Protein AF-A0AAJ2E513-F1 (afdb_monomer_lite)

Radius of gyration: 24.21 Å; chains: 1; bounding box: 50×42×55 Å

Sequence (74 aa):
MARQSGCPPALLEGMKLTLGDKFNVEVCPDGIMPMLARRELSLEELQAQCDPKAPISDELADWNNLKPVGRERW

Structure (mmCIF, N/CA/C/O backbone):
data_AF-A0AAJ2E513-F1
#
_entry.id   AF-A0AAJ2E513-F1
#
loop_
_atom_site.group_PDB
_atom_site.id
_atom_site.type_symbol
_atom_site.label_atom_id
_atom_site.label_alt_id
_atom_site.label_comp_id
_atom_site.label_asym_id
_atom_site.label_entity_id
_atom_site.label_seq_id
_atom_site.pdbx_PDB_ins_code
_atom_site.Cartn_x
_atom_site.Cartn_y
_atom_site.Cartn_z
_atom_site.occupancy
_atom_site.B_iso_or_equiv
_atom_site.auth_seq_id
_atom_site.auth_comp_id
_atom_site.auth_asym_id
_atom_site.auth_atom_id
_atom_site.pdbx_PDB_model_num
ATOM 1 N N . MET A 1 1 ? 31.504 12.289 -24.997 1.00 37.47 1 MET A N 1
ATOM 2 C CA . MET A 1 1 ? 30.049 12.559 -24.987 1.00 37.47 1 MET A CA 1
ATOM 3 C C . MET A 1 1 ? 29.324 11.232 -25.135 1.00 37.47 1 MET A C 1
ATOM 5 O O . MET A 1 1 ? 29.503 10.583 -26.158 1.00 37.47 1 MET A O 1
ATOM 9 N N . ALA A 1 2 ? 28.602 10.781 -24.108 1.00 44.50 2 ALA A N 1
ATOM 10 C CA . ALA A 1 2 ? 27.832 9.540 -24.177 1.00 44.50 2 ALA A CA 1
ATOM 11 C C . ALA A 1 2 ? 26.655 9.733 -25.145 1.00 44.50 2 ALA A C 1
ATOM 13 O O . ALA A 1 2 ? 25.853 10.649 -24.970 1.00 44.50 2 ALA A O 1
ATOM 14 N N . ARG A 1 3 ? 26.575 8.906 -26.191 1.00 47.28 3 ARG A N 1
ATOM 15 C CA . ARG A 1 3 ? 25.395 8.845 -27.059 1.00 47.28 3 ARG A CA 1
ATOM 16 C C . ARG A 1 3 ? 24.250 8.275 -26.224 1.00 47.28 3 ARG A C 1
ATOM 18 O O . ARG A 1 3 ? 24.311 7.111 -25.849 1.00 47.28 3 ARG A O 1
ATOM 25 N N . GLN A 1 4 ? 23.228 9.073 -25.928 1.00 51.28 4 GLN A N 1
ATOM 26 C CA . GLN A 1 4 ? 21.955 8.519 -25.472 1.00 51.28 4 GLN A CA 1
ATOM 27 C C . GLN A 1 4 ? 21.344 7.762 -26.652 1.00 51.28 4 GLN A C 1
ATOM 29 O O . GLN A 1 4 ? 20.884 8.361 -27.622 1.00 51.28 4 GLN A O 1
ATOM 34 N N . SER A 1 5 ? 21.409 6.436 -26.608 1.00 59.25 5 SER A N 1
ATOM 35 C CA . SER A 1 5 ? 20.600 5.573 -27.462 1.00 59.25 5 SER A CA 1
ATOM 36 C C . SER A 1 5 ? 19.140 5.742 -27.048 1.00 59.25 5 SER A C 1
ATOM 38 O O . SER A 1 5 ? 18.788 5.450 -25.906 1.00 59.25 5 SER A O 1
ATOM 40 N N . GLY A 1 6 ? 18.306 6.258 -27.953 1.00 58.78 6 GLY A N 1
ATOM 41 C CA . GLY A 1 6 ? 16.866 6.369 -27.730 1.00 58.78 6 GLY A CA 1
ATOM 42 C C . GLY A 1 6 ? 16.239 4.999 -27.461 1.00 58.78 6 GLY A C 1
ATOM 43 O O . GLY A 1 6 ? 16.666 3.992 -28.026 1.00 58.78 6 GLY A O 1
ATOM 44 N N . CYS A 1 7 ? 15.234 4.964 -26.588 1.00 66.19 7 CYS A N 1
ATOM 45 C CA . CYS A 1 7 ? 14.458 3.757 -26.321 1.00 66.19 7 CYS A CA 1
ATOM 46 C C . CYS A 1 7 ? 13.657 3.368 -27.585 1.00 66.19 7 CYS A C 1
ATOM 48 O O . CYS A 1 7 ? 12.988 4.240 -28.147 1.00 66.19 7 CYS A O 1
ATOM 50 N N . PRO A 1 8 ? 13.714 2.110 -28.068 1.00 73.88 8 PRO A N 1
ATOM 51 C CA . PRO A 1 8 ? 12.950 1.684 -29.238 1.00 73.88 8 PRO A CA 1
ATOM 52 C C . PRO A 1 8 ? 11.430 1.855 -29.037 1.00 73.88 8 PRO A C 1
ATOM 54 O O . PRO A 1 8 ? 10.919 1.464 -27.986 1.00 73.88 8 PRO A O 1
ATOM 57 N N . PRO A 1 9 ? 10.678 2.345 -30.043 1.00 70.81 9 PRO A N 1
ATOM 58 C CA . PRO A 1 9 ? 9.235 2.584 -29.925 1.00 70.81 9 PRO A CA 1
ATOM 59 C C . PRO A 1 9 ? 8.429 1.348 -29.507 1.00 70.81 9 PRO A C 1
ATOM 61 O O . PRO A 1 9 ? 7.531 1.451 -28.682 1.00 70.81 9 PRO A O 1
ATOM 64 N N . ALA A 1 10 ? 8.809 0.166 -30.002 1.00 74.50 10 ALA A N 1
ATOM 65 C CA . ALA A 1 10 ? 8.136 -1.091 -29.675 1.00 74.50 10 ALA A CA 1
ATOM 66 C C . ALA A 1 10 ? 8.187 -1.435 -28.173 1.00 74.50 10 ALA A C 1
ATOM 68 O O . ALA A 1 10 ? 7.262 -2.052 -27.647 1.00 74.50 10 ALA A O 1
ATOM 69 N N . LEU A 1 11 ? 9.247 -1.019 -27.467 1.00 73.69 11 LEU A N 1
ATOM 70 C CA . LEU A 1 11 ? 9.358 -1.220 -26.022 1.00 73.69 11 LEU A CA 1
ATOM 71 C C . LEU A 1 11 ? 8.446 -0.248 -25.259 1.00 73.69 11 LEU A C 1
ATOM 73 O O . LEU A 1 11 ? 7.811 -0.642 -24.285 1.00 73.69 11 LEU A O 1
ATOM 77 N N . LEU A 1 12 ? 8.329 0.996 -25.733 1.00 74.44 12 LEU A N 1
ATOM 78 C CA . LEU A 1 12 ? 7.422 1.994 -25.160 1.00 74.44 12 LEU A CA 1
ATOM 79 C C . LEU A 1 12 ? 5.953 1.579 -25.324 1.00 74.44 12 LEU A C 1
ATOM 81 O O . LEU A 1 12 ? 5.191 1.634 -24.359 1.00 74.44 12 LEU A O 1
ATOM 85 N N . GLU A 1 13 ? 5.572 1.089 -26.507 1.00 76.19 13 GLU A N 1
ATOM 86 C CA . GLU A 1 13 ? 4.214 0.604 -26.787 1.00 76.19 13 GLU A CA 1
ATOM 87 C C . GLU A 1 13 ? 3.847 -0.615 -25.933 1.00 76.19 13 GLU A C 1
ATOM 89 O O . GLU A 1 13 ? 2.781 -0.633 -25.314 1.00 76.19 13 GLU A O 1
ATOM 94 N N . GLY A 1 14 ? 4.745 -1.605 -25.832 1.00 74.19 14 GLY A N 1
ATOM 95 C CA . GLY A 1 14 ? 4.526 -2.795 -25.002 1.00 74.19 14 GLY A CA 1
ATOM 96 C C . GLY A 1 14 ? 4.348 -2.470 -23.515 1.00 74.19 14 GLY A C 1
ATOM 97 O O . GLY A 1 14 ? 3.606 -3.152 -22.810 1.00 74.19 14 GLY A O 1
ATOM 98 N N . MET A 1 15 ? 4.980 -1.392 -23.052 1.00 71.00 15 MET A N 1
ATOM 99 C CA . MET A 1 15 ? 4.896 -0.913 -21.674 1.00 71.00 15 MET A CA 1
ATOM 100 C C . MET A 1 15 ? 3.818 0.156 -21.444 1.00 71.00 15 MET A C 1
ATOM 102 O O . MET A 1 15 ? 3.616 0.567 -20.301 1.00 71.00 15 MET A O 1
ATOM 106 N N . LYS A 1 16 ? 3.119 0.596 -22.502 1.00 71.50 16 LYS A N 1
ATOM 107 C CA . LYS A 1 16 ? 2.167 1.722 -22.483 1.00 71.50 16 LYS A CA 1
ATOM 108 C C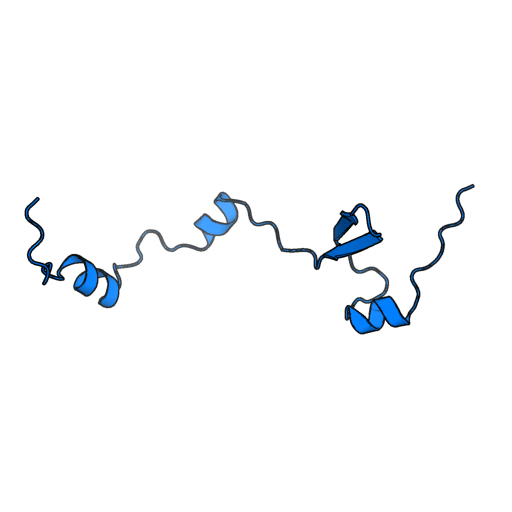 . LYS A 1 16 ? 2.770 3.011 -21.905 1.00 71.50 16 LYS A C 1
ATOM 110 O O . LYS A 1 16 ? 2.081 3.760 -21.217 1.00 71.50 16 LYS A O 1
ATOM 115 N N . LEU A 1 17 ? 4.050 3.251 -22.174 1.00 72.44 17 LEU A N 1
ATOM 116 C CA . LEU A 1 17 ? 4.765 4.451 -21.745 1.00 72.44 17 LEU A CA 1
ATOM 117 C C . LEU A 1 17 ? 4.815 5.466 -22.887 1.00 72.44 17 LEU A C 1
ATOM 119 O O . LEU A 1 17 ? 4.988 5.111 -24.053 1.00 72.44 17 LEU A O 1
ATOM 123 N N . THR A 1 18 ? 4.700 6.741 -22.543 1.00 74.12 18 THR A N 1
ATOM 124 C CA . THR A 1 18 ? 4.870 7.869 -23.459 1.00 74.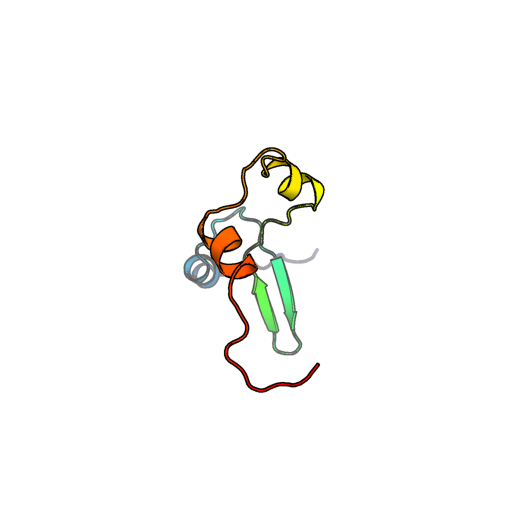12 18 THR A CA 1
ATOM 125 C C . THR A 1 18 ? 6.210 8.563 -23.223 1.00 74.12 18 THR A C 1
ATOM 127 O O . THR A 1 18 ? 6.862 8.399 -22.189 1.00 74.12 18 THR A O 1
ATOM 130 N N . LEU A 1 19 ? 6.675 9.324 -24.217 1.00 70.75 19 LEU A N 1
ATOM 131 C CA . LEU A 1 19 ? 7.939 10.044 -24.104 1.0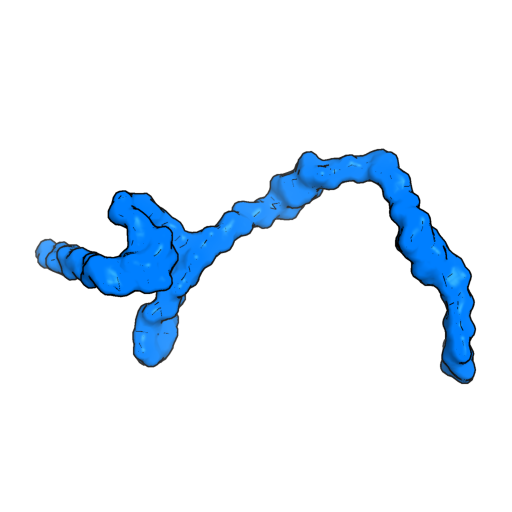0 70.75 19 LEU A CA 1
ATOM 132 C C . LEU A 1 19 ? 7.832 11.106 -22.995 1.00 70.75 19 LEU A C 1
ATOM 134 O O . LEU A 1 19 ? 7.069 12.059 -23.125 1.00 70.75 19 LEU A O 1
ATOM 138 N N . GLY A 1 20 ? 8.613 10.945 -21.926 1.00 72.50 20 GLY A N 1
ATOM 139 C CA . GLY A 1 20 ? 8.572 11.815 -20.744 1.00 72.50 20 GLY A CA 1
ATOM 140 C C . GLY A 1 20 ? 8.062 11.127 -19.476 1.00 72.50 20 GLY A C 1
ATOM 141 O O . GLY A 1 20 ? 8.258 11.670 -18.387 1.00 72.50 20 GLY A O 1
ATOM 142 N N . ASP A 1 21 ? 7.490 9.925 -19.588 1.00 69.25 21 ASP A N 1
ATOM 143 C CA . ASP A 1 21 ? 7.101 9.134 -18.422 1.00 69.25 21 ASP A CA 1
ATOM 144 C C . ASP A 1 21 ? 8.329 8.645 -17.647 1.00 69.25 21 ASP A C 1
ATOM 146 O O . ASP A 1 21 ? 9.328 8.187 -18.210 1.00 69.25 21 ASP A O 1
ATOM 150 N N . LYS A 1 22 ? 8.248 8.740 -16.318 1.00 69.44 22 LYS A N 1
ATOM 151 C CA . LYS A 1 22 ? 9.265 8.209 -15.408 1.00 69.44 22 LYS A CA 1
ATOM 152 C C . LYS A 1 22 ? 8.920 6.760 -15.089 1.00 69.44 22 LYS A C 1
ATOM 154 O O . LYS A 1 22 ? 7.828 6.479 -14.603 1.00 69.44 22 LYS A O 1
ATOM 159 N N . PHE A 1 23 ? 9.858 5.853 -15.320 1.00 70.50 23 PHE A N 1
ATOM 160 C CA . PHE A 1 23 ? 9.742 4.449 -14.936 1.00 70.50 23 PHE A CA 1
ATOM 161 C C . PHE A 1 23 ? 11.011 4.010 -14.208 1.00 70.50 23 PHE A C 1
ATOM 163 O O . PHE A 1 23 ? 12.084 4.582 -14.418 1.00 70.50 23 PHE A O 1
ATOM 170 N N . ASN A 1 24 ? 10.876 3.018 -13.332 1.00 69.38 24 ASN A N 1
ATOM 171 C CA . ASN A 1 24 ? 12.012 2.476 -12.603 1.00 69.38 24 ASN A CA 1
ATOM 172 C C . ASN A 1 24 ? 12.648 1.361 -13.420 1.00 69.38 24 ASN A C 1
ATOM 174 O O . ASN A 1 24 ? 11.984 0.651 -14.173 1.00 69.38 24 ASN A O 1
ATOM 178 N N . VAL A 1 25 ? 13.955 1.210 -13.273 1.00 70.00 25 VAL A N 1
ATOM 179 C CA . VAL A 1 25 ? 14.722 0.223 -14.016 1.00 70.00 25 VAL A CA 1
ATOM 180 C C . VAL A 1 25 ? 15.544 -0.585 -13.035 1.00 70.00 25 VAL A C 1
ATOM 182 O O . VAL A 1 25 ? 16.369 -0.021 -12.319 1.00 70.00 25 VAL A O 1
ATOM 185 N N . GLU A 1 26 ? 15.331 -1.896 -13.020 1.00 70.69 26 GLU A N 1
ATOM 186 C CA . GLU A 1 26 ? 16.190 -2.823 -12.296 1.00 70.69 26 GLU A CA 1
ATOM 187 C C . GLU A 1 26 ? 17.193 -3.452 -13.264 1.00 70.69 26 GLU A C 1
ATOM 189 O O . GLU A 1 26 ? 16.841 -3.888 -14.364 1.00 70.69 26 GLU A O 1
ATOM 194 N N . VAL A 1 27 ? 18.467 -3.458 -12.870 1.00 73.00 27 VAL A N 1
ATOM 195 C CA . VAL A 1 27 ? 19.537 -4.091 -13.643 1.00 73.00 27 VAL A CA 1
ATOM 196 C C . VAL A 1 27 ? 19.741 -5.496 -13.097 1.00 73.00 27 VAL A C 1
ATOM 198 O O . VAL A 1 27 ? 20.240 -5.671 -11.987 1.00 73.00 27 VAL A O 1
ATOM 201 N N . CYS A 1 28 ? 19.357 -6.493 -13.885 1.00 73.75 28 CYS A N 1
ATOM 202 C CA . CYS A 1 28 ? 19.538 -7.905 -13.582 1.00 73.75 28 CYS A CA 1
ATOM 203 C C . CYS A 1 28 ? 20.768 -8.457 -14.331 1.00 73.75 28 CYS A C 1
ATOM 205 O O . CYS A 1 28 ? 21.192 -7.879 -15.335 1.00 73.75 28 CYS A O 1
ATOM 207 N N . PRO A 1 29 ? 21.327 -9.603 -13.900 1.00 73.44 29 PRO A N 1
ATOM 208 C CA . PRO A 1 29 ? 22.438 -10.253 -14.602 1.00 73.44 29 PRO A CA 1
ATOM 209 C C . PRO A 1 29 ? 22.142 -10.549 -16.083 1.00 73.44 29 PRO A C 1
ATOM 211 O O . PRO A 1 29 ? 23.036 -10.445 -16.918 1.00 73.44 29 PRO A O 1
ATOM 214 N N . ASP A 1 30 ? 20.879 -10.846 -16.405 1.00 74.62 30 ASP A N 1
ATOM 215 C CA . ASP A 1 30 ? 20.431 -11.243 -17.746 1.00 74.62 30 ASP A CA 1
ATOM 216 C C . ASP A 1 30 ? 19.862 -10.079 -18.580 1.00 74.62 30 ASP A C 1
ATOM 218 O O . ASP A 1 30 ? 19.415 -10.280 -19.711 1.00 74.62 30 ASP A O 1
ATOM 222 N N . GLY A 1 31 ? 19.857 -8.852 -18.046 1.00 73.56 31 GLY A N 1
ATOM 223 C CA . GLY A 1 31 ? 19.366 -7.677 -18.762 1.00 73.56 31 GLY A CA 1
ATOM 224 C C . GLY A 1 31 ? 18.663 -6.648 -17.884 1.00 73.56 31 GLY A C 1
ATOM 225 O O . GLY A 1 31 ? 18.797 -6.621 -16.665 1.00 73.56 31 GLY A O 1
ATOM 226 N N . ILE A 1 32 ? 17.914 -5.764 -18.537 1.00 74.12 32 ILE A N 1
ATOM 227 C CA . ILE A 1 32 ? 17.207 -4.661 -17.891 1.00 74.12 32 ILE A CA 1
ATOM 228 C C . ILE A 1 32 ? 15.731 -5.032 -17.732 1.00 74.12 32 ILE A C 1
ATOM 230 O O . ILE A 1 32 ? 15.055 -5.281 -18.730 1.00 74.12 32 ILE A O 1
ATOM 234 N N . MET A 1 33 ? 15.233 -5.026 -16.494 1.00 72.50 33 MET A N 1
ATOM 235 C CA . MET A 1 33 ? 13.822 -5.235 -16.170 1.00 72.50 33 MET A CA 1
ATOM 236 C C . MET A 1 33 ? 13.169 -3.888 -15.856 1.00 72.50 33 MET A C 1
ATOM 238 O O . MET A 1 33 ? 13.422 -3.296 -14.801 1.00 72.50 33 MET A O 1
ATOM 242 N N . PRO A 1 34 ? 12.353 -3.349 -16.772 1.00 66.75 34 PRO A N 1
ATOM 243 C CA . PRO A 1 34 ? 11.694 -2.087 -16.530 1.00 66.75 34 PRO A CA 1
ATOM 244 C C . PRO A 1 34 ? 10.465 -2.316 -15.639 1.00 66.75 34 PRO A C 1
ATOM 246 O O . PRO A 1 34 ? 9.564 -3.095 -15.953 1.00 66.75 34 PRO A O 1
ATOM 249 N N . MET A 1 35 ? 10.439 -1.632 -14.501 1.00 65.88 35 MET A N 1
ATOM 250 C CA . MET A 1 35 ? 9.353 -1.673 -13.533 1.00 65.88 35 MET A CA 1
ATOM 251 C C . MET A 1 35 ? 8.468 -0.443 -13.698 1.00 65.88 35 MET A C 1
ATOM 253 O O . MET A 1 35 ? 8.942 0.696 -13.760 1.00 65.88 35 MET A O 1
ATOM 257 N N . LEU A 1 36 ? 7.154 -0.665 -13.709 1.00 63.91 36 LEU A N 1
ATOM 258 C CA . LEU A 1 36 ? 6.202 0.427 -13.551 1.00 63.91 36 LEU A CA 1
ATOM 259 C C . LEU A 1 36 ? 6.499 1.134 -12.229 1.00 63.91 36 LEU A C 1
ATOM 261 O O . LEU A 1 36 ? 6.614 0.484 -11.187 1.00 63.91 36 LEU A O 1
ATOM 265 N N . ALA A 1 37 ? 6.642 2.458 -12.281 1.00 65.81 37 ALA A N 1
ATOM 266 C CA . ALA A 1 37 ? 6.856 3.265 -11.093 1.00 65.81 37 ALA A CA 1
ATOM 267 C C . ALA A 1 37 ? 5.669 3.057 -10.142 1.00 65.81 37 ALA A C 1
ATOM 269 O O . ALA A 1 37 ? 4.551 3.512 -10.395 1.00 65.81 37 ALA A O 1
ATOM 270 N N . ARG A 1 38 ? 5.897 2.312 -9.059 1.00 68.62 38 ARG A N 1
ATOM 271 C CA . ARG A 1 38 ? 4.923 2.185 -7.982 1.00 68.62 38 ARG A CA 1
ATOM 272 C C . ARG A 1 38 ? 4.905 3.514 -7.237 1.00 68.62 38 ARG A C 1
ATOM 274 O O . ARG A 1 38 ? 5.956 4.088 -6.970 1.00 68.62 38 ARG A O 1
ATOM 281 N N . ARG A 1 39 ? 3.713 4.005 -6.897 1.00 74.06 39 ARG A N 1
ATOM 282 C CA . ARG A 1 39 ? 3.592 5.165 -6.014 1.00 74.06 39 ARG A CA 1
ATOM 283 C C . ARG A 1 39 ? 4.102 4.745 -4.636 1.00 74.06 39 ARG A C 1
ATOM 285 O O . ARG A 1 39 ? 3.470 3.920 -3.979 1.00 74.06 39 ARG A O 1
ATOM 292 N N . GLU A 1 40 ? 5.267 5.247 -4.252 1.00 80.25 40 GLU A N 1
ATOM 293 C CA . GLU A 1 40 ? 5.772 5.102 -2.892 1.00 80.25 40 GLU A CA 1
ATOM 294 C C . GLU A 1 40 ? 4.948 6.033 -2.012 1.00 80.25 40 GLU A C 1
ATOM 296 O O . GLU A 1 40 ? 4.890 7.234 -2.263 1.00 80.25 40 GLU A O 1
ATOM 301 N N . LEU A 1 41 ? 4.229 5.448 -1.058 1.00 87.31 41 LEU A N 1
ATOM 302 C CA . LEU A 1 41 ? 3.454 6.185 -0.072 1.00 87.31 41 LEU A CA 1
ATOM 303 C C . LEU A 1 41 ? 4.153 6.054 1.271 1.00 87.31 41 LEU A C 1
ATOM 305 O O . LEU A 1 41 ? 4.509 4.940 1.670 1.00 87.31 41 LEU A O 1
ATOM 309 N N . SER A 1 42 ? 4.340 7.175 1.958 1.00 92.50 42 SER A N 1
ATOM 310 C CA . SER A 1 42 ? 4.855 7.165 3.321 1.00 92.50 42 SER A CA 1
ATOM 311 C C . SER A 1 42 ? 3.810 6.599 4.286 1.00 92.50 42 SER A C 1
ATOM 313 O O . SER A 1 42 ? 2.608 6.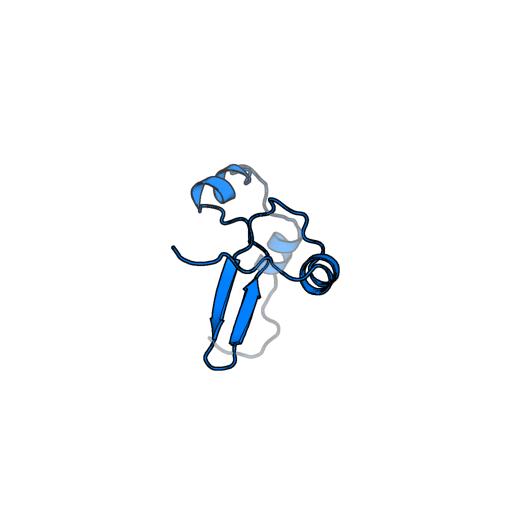550 3.995 1.00 92.50 42 SER A O 1
ATOM 315 N N . LEU A 1 43 ? 4.261 6.163 5.463 1.00 92.81 43 LEU A N 1
ATOM 316 C CA . LEU A 1 43 ? 3.352 5.705 6.510 1.00 92.81 43 LEU A CA 1
ATOM 317 C C . LEU A 1 43 ? 2.364 6.816 6.895 1.00 92.81 43 LEU A C 1
ATOM 319 O O . LEU A 1 43 ? 1.177 6.552 7.069 1.00 92.81 43 LEU A O 1
ATOM 323 N N . GLU A 1 44 ? 2.845 8.055 6.978 1.00 94.62 44 GLU A N 1
ATOM 324 C CA . GLU A 1 44 ? 2.043 9.237 7.287 1.00 94.62 44 GLU A CA 1
ATOM 325 C C . GLU A 1 44 ? 0.975 9.489 6.212 1.00 94.62 44 GLU A C 1
ATOM 327 O O . GLU A 1 44 ? -0.179 9.763 6.543 1.00 94.62 44 GLU A O 1
ATOM 332 N N . GLU A 1 45 ? 1.319 9.340 4.928 1.00 93.94 45 GLU A N 1
ATOM 333 C CA . GLU A 1 45 ? 0.372 9.500 3.815 1.00 93.94 45 GLU A CA 1
ATOM 334 C C . GLU A 1 45 ? -0.720 8.424 3.807 1.00 93.94 45 GLU A C 1
ATOM 336 O O . GLU A 1 45 ? -1.861 8.699 3.425 1.00 93.94 45 GLU A O 1
ATOM 341 N N . LEU A 1 46 ? -0.393 7.197 4.217 1.00 93.44 46 LEU A N 1
ATOM 342 C CA . LEU A 1 46 ? -1.379 6.126 4.372 1.00 93.44 46 LEU A CA 1
ATOM 343 C C . LEU A 1 46 ? -2.279 6.374 5.584 1.00 93.44 46 LEU A C 1
ATOM 345 O O . LEU A 1 46 ? -3.495 6.233 5.481 1.00 93.44 46 LEU A O 1
ATOM 349 N N . GLN A 1 47 ? -1.710 6.794 6.714 1.00 94.12 47 GLN A N 1
ATOM 350 C CA . GLN A 1 47 ? -2.479 7.096 7.923 1.00 94.12 47 GLN A CA 1
ATOM 351 C C . GLN A 1 47 ? -3.441 8.268 7.725 1.00 94.12 47 GLN A C 1
ATOM 353 O O . GLN A 1 47 ? -4.562 8.219 8.225 1.00 94.12 47 GLN A O 1
ATOM 358 N N . ALA A 1 48 ? -3.045 9.287 6.958 1.00 94.50 48 ALA A N 1
ATOM 359 C CA . ALA A 1 48 ? -3.903 10.425 6.633 1.00 94.50 48 ALA A CA 1
ATOM 360 C C . ALA A 1 48 ? -5.168 10.039 5.839 1.00 94.50 48 ALA A C 1
ATOM 362 O O . ALA A 1 48 ? -6.119 10.817 5.797 1.00 94.50 48 ALA A O 1
ATOM 363 N N . GLN A 1 49 ? -5.192 8.857 5.213 1.00 93.81 49 GLN A N 1
ATOM 364 C CA . GLN A 1 49 ? -6.361 8.332 4.497 1.00 93.81 49 GLN A CA 1
ATOM 365 C C . GLN A 1 49 ? -7.334 7.571 5.413 1.00 93.81 49 GLN A C 1
ATOM 367 O O . GLN A 1 49 ? -8.444 7.254 4.986 1.00 93.81 49 GLN A O 1
ATOM 372 N N . CYS A 1 50 ? -6.944 7.271 6.653 1.00 93.62 50 CYS A N 1
ATOM 373 C CA . CYS A 1 50 ? -7.768 6.531 7.602 1.00 93.62 50 CYS A CA 1
ATOM 374 C C . CYS A 1 50 ? -8.632 7.475 8.452 1.00 93.62 50 CYS A C 1
ATOM 376 O O . CYS A 1 50 ? -8.153 8.499 8.937 1.00 93.62 50 CYS A O 1
ATOM 378 N N . ASP A 1 51 ? -9.886 7.090 8.710 1.00 94.31 51 ASP A N 1
ATOM 379 C CA . ASP A 1 51 ? -10.710 7.726 9.743 1.00 94.31 51 ASP A CA 1
ATOM 380 C C . ASP A 1 51 ? -10.424 7.074 11.112 1.00 94.31 51 ASP A C 1
ATOM 382 O O . ASP A 1 51 ? -10.777 5.909 11.317 1.00 94.31 51 ASP A O 1
ATOM 386 N N . PRO A 1 52 ? -9.816 7.790 12.079 1.00 90.38 52 PRO A N 1
ATOM 387 C CA . PRO A 1 52 ? -9.515 7.239 13.401 1.00 90.38 52 PRO A CA 1
ATOM 388 C C . PRO A 1 52 ? -10.764 6.981 14.255 1.00 90.38 52 PRO A C 1
ATOM 390 O O . PRO A 1 52 ? -10.659 6.369 15.318 1.00 90.38 52 PRO A O 1
ATOM 393 N N . LYS A 1 53 ? -11.934 7.472 13.834 1.00 93.94 53 LYS A N 1
ATOM 394 C CA . LYS A 1 53 ? -13.222 7.245 14.501 1.00 93.94 53 LYS A CA 1
ATOM 395 C C . LYS A 1 53 ? -14.094 6.238 13.758 1.00 93.94 53 LYS A C 1
ATOM 397 O O . LYS A 1 53 ? -15.248 6.057 14.150 1.00 93.94 53 LYS A O 1
ATOM 402 N N . ALA A 1 54 ? -13.560 5.590 12.720 1.00 92.44 54 ALA A N 1
ATOM 403 C CA . ALA A 1 54 ? -14.281 4.558 12.002 1.00 92.44 54 ALA A CA 1
ATOM 404 C C . ALA A 1 54 ? -14.736 3.463 12.986 1.00 92.44 54 ALA A C 1
ATOM 406 O O . ALA A 1 54 ? -13.917 2.959 13.765 1.00 92.44 54 ALA A O 1
ATOM 407 N N . PRO A 1 55 ? -16.028 3.096 12.990 1.00 92.62 55 PRO A N 1
ATOM 408 C CA . PRO A 1 55 ? -16.499 1.989 13.804 1.00 92.62 55 PRO A CA 1
ATOM 409 C C . PRO A 1 55 ? -15.889 0.675 13.306 1.00 92.62 55 PRO A C 1
ATOM 411 O O . PRO A 1 55 ? -15.526 0.531 12.137 1.00 92.62 55 PRO A O 1
ATOM 414 N N . ILE A 1 56 ? -15.801 -0.305 14.203 1.00 90.31 56 ILE A N 1
ATOM 415 C CA . ILE A 1 56 ? -15.432 -1.671 13.825 1.00 90.31 56 ILE A CA 1
ATOM 416 C C . ILE A 1 56 ? -16.522 -2.209 12.889 1.00 90.31 56 ILE A C 1
ATOM 418 O O . ILE A 1 56 ? -17.704 -2.087 13.195 1.00 90.31 56 ILE A O 1
ATOM 422 N N . SER A 1 57 ? -16.115 -2.787 11.756 1.00 93.19 57 SER A N 1
ATOM 423 C CA . SER A 1 57 ? -17.034 -3.444 10.819 1.00 93.19 57 SER A CA 1
ATOM 424 C C . SER A 1 57 ? -17.733 -4.629 11.487 1.00 93.19 57 SER A C 1
ATOM 426 O O . SER A 1 57 ? -17.092 -5.368 12.238 1.00 93.19 57 SER A O 1
ATOM 428 N N . ASP A 1 58 ? -19.006 -4.851 11.157 1.00 92.62 58 ASP A N 1
ATOM 429 C CA . ASP A 1 58 ? -19.790 -5.993 11.639 1.00 92.62 58 ASP A CA 1
ATOM 430 C C . ASP A 1 58 ? -19.081 -7.323 11.347 1.00 92.62 58 ASP A C 1
ATOM 432 O O . ASP A 1 58 ? -18.986 -8.175 12.225 1.00 92.62 58 ASP A O 1
ATOM 436 N N . GLU A 1 59 ? -18.455 -7.459 10.171 1.00 93.25 59 GLU A N 1
ATOM 437 C CA . GLU A 1 59 ? -17.663 -8.648 9.839 1.00 93.25 59 GLU A CA 1
ATOM 438 C C . GLU A 1 59 ? -16.527 -8.855 10.848 1.00 93.25 59 GLU A C 1
ATOM 440 O O . GLU A 1 59 ? -16.346 -9.947 11.379 1.00 93.25 59 GLU A O 1
ATOM 445 N N . LEU A 1 60 ? -15.767 -7.803 11.164 1.00 91.75 60 LEU A N 1
ATOM 446 C CA . LEU A 1 60 ? -14.672 -7.893 12.133 1.00 91.75 60 LEU A CA 1
ATOM 447 C C . LEU A 1 60 ? -15.186 -8.208 13.543 1.00 91.75 60 LEU A C 1
ATOM 449 O O . LEU A 1 60 ? -14.518 -8.920 14.297 1.00 91.75 6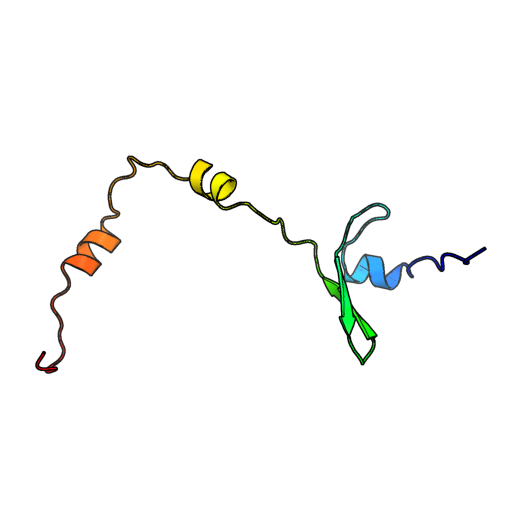0 LEU A O 1
ATOM 453 N N . ALA A 1 61 ? -16.348 -7.671 13.914 1.00 92.56 61 ALA A N 1
ATOM 454 C CA . ALA A 1 61 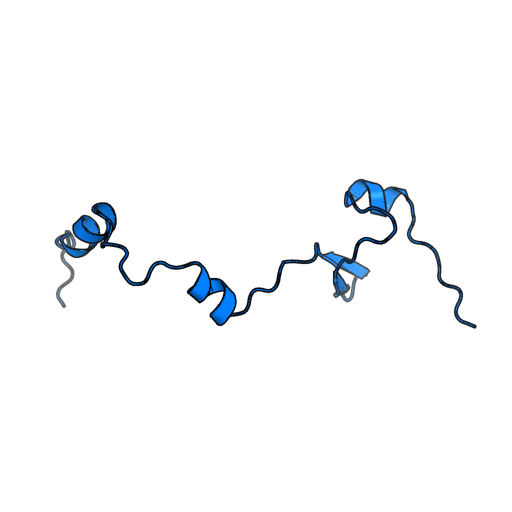? -16.992 -7.994 15.177 1.00 92.56 61 ALA A CA 1
ATOM 455 C C . ALA A 1 61 ? -17.390 -9.477 15.226 1.00 92.56 61 ALA A C 1
ATOM 457 O O . ALA A 1 61 ? -17.130 -10.136 16.234 1.00 92.56 61 ALA A O 1
ATOM 458 N N . ASP A 1 62 ? -17.932 -10.025 14.140 1.00 92.19 62 ASP A N 1
ATOM 459 C CA . ASP A 1 62 ? -18.257 -11.447 14.034 1.00 92.19 62 ASP A CA 1
ATOM 460 C C . ASP A 1 62 ? -17.002 -12.308 14.174 1.00 92.19 62 ASP A C 1
ATOM 462 O O . ASP A 1 62 ? -16.980 -13.207 15.016 1.00 92.19 62 ASP A O 1
ATOM 466 N N . TRP A 1 63 ? -15.924 -11.981 13.449 1.00 89.62 63 TRP A N 1
ATOM 467 C CA . TRP A 1 63 ? -14.630 -12.667 13.558 1.00 89.62 63 TRP A CA 1
ATOM 468 C C . TRP A 1 63 ? -14.092 -12.687 14.996 1.00 89.62 63 TRP A C 1
ATOM 470 O O . TRP A 1 63 ? -13.646 -13.735 15.463 1.00 89.62 63 TRP A O 1
ATOM 480 N N . ASN A 1 64 ? -14.176 -11.568 15.721 1.00 88.50 64 ASN A N 1
ATOM 481 C CA . ASN A 1 64 ? -13.748 -11.487 17.125 1.00 88.50 64 ASN A CA 1
ATOM 482 C C . ASN A 1 64 ? -14.611 -12.337 18.073 1.00 88.50 64 ASN A C 1
ATOM 484 O O . ASN A 1 64 ? -14.136 -12.756 19.129 1.00 88.50 64 ASN A O 1
ATOM 488 N N . ASN A 1 65 ? -15.869 -12.589 17.712 1.00 88.75 65 ASN A N 1
ATOM 489 C CA . ASN A 1 65 ? -16.812 -13.372 18.509 1.00 88.75 65 ASN A CA 1
ATOM 490 C C . ASN A 1 65 ? -16.889 -14.847 18.083 1.00 88.75 65 ASN A C 1
ATOM 492 O O . ASN A 1 65 ? -17.620 -15.630 18.705 1.00 88.75 65 ASN A O 1
ATOM 496 N N . LEU A 1 66 ? -16.142 -15.254 17.050 1.00 89.69 66 LEU A N 1
ATOM 497 C CA . LEU A 1 66 ? -16.100 -16.644 16.618 1.00 89.69 66 LEU A CA 1
ATOM 498 C C . LEU A 1 66 ? -15.490 -17.516 17.712 1.00 89.69 66 LEU A C 1
ATOM 500 O O . LEU A 1 66 ? -14.341 -17.360 18.127 1.00 89.69 66 LEU A O 1
ATOM 504 N N . LYS A 1 67 ? -16.272 -18.498 18.158 1.00 84.31 67 LYS A N 1
ATOM 505 C CA . LYS A 1 67 ? -15.765 -19.531 19.053 1.00 84.31 67 LYS A CA 1
ATOM 506 C C . LYS A 1 67 ? -14.881 -20.486 18.252 1.00 84.31 67 LYS A C 1
ATOM 508 O O . LYS A 1 67 ? -15.295 -20.914 17.171 1.00 84.31 67 LYS A O 1
ATOM 513 N N . PRO A 1 68 ? -13.703 -20.870 18.772 1.00 82.44 68 PRO A N 1
ATOM 514 C CA . PRO A 1 68 ? -12.894 -21.894 18.134 1.00 82.44 68 PRO A CA 1
ATOM 515 C C . PRO A 1 68 ? -13.708 -23.190 18.047 1.00 82.44 68 PRO A C 1
ATOM 517 O O . PRO A 1 68 ? -14.239 -23.675 19.044 1.00 82.44 68 PRO A O 1
ATOM 520 N N . VAL A 1 69 ? -13.822 -23.737 16.838 1.00 80.94 69 VAL A N 1
ATOM 521 C CA . VAL A 1 69 ? -14.524 -25.007 16.567 1.00 80.94 69 VAL A CA 1
ATOM 522 C C . VAL A 1 69 ? -13.590 -26.223 16.640 1.00 80.94 69 VAL A C 1
ATOM 524 O O . VAL A 1 69 ? -14.032 -27.363 16.502 1.00 80.94 69 VAL A O 1
ATOM 527 N N . GLY A 1 70 ? -12.295 -25.978 16.851 1.00 79.44 70 GLY A N 1
ATOM 528 C CA . GLY A 1 70 ? -11.252 -26.987 16.985 1.00 79.44 70 GLY A CA 1
ATOM 529 C C . GLY A 1 70 ? -11.218 -27.648 18.364 1.00 79.44 70 GLY A C 1
ATOM 530 O O . GLY A 1 70 ? -11.749 -27.130 19.345 1.00 79.44 70 GLY A O 1
ATOM 531 N N . ARG A 1 71 ? -10.570 -28.815 18.449 1.00 78.31 71 ARG A N 1
ATOM 532 C CA . ARG A 1 71 ? -10.322 -29.533 19.718 1.00 78.31 71 ARG A CA 1
ATOM 533 C C . ARG A 1 71 ? -8.936 -29.232 20.297 1.00 78.31 71 ARG A C 1
ATOM 535 O O . ARG A 1 71 ? -8.474 -29.965 21.172 1.00 78.31 71 ARG A O 1
ATOM 542 N N . GLU A 1 72 ? -8.272 -28.192 19.800 1.00 75.19 72 GLU A N 1
ATOM 543 C CA . GLU A 1 72 ? -6.975 -27.758 20.315 1.00 75.19 72 GLU A CA 1
ATOM 544 C C . GLU A 1 72 ? -7.127 -27.354 21.792 1.00 75.19 72 GLU A C 1
ATOM 546 O O . GLU A 1 72 ? -7.920 -26.474 22.134 1.00 75.19 72 GLU A O 1
ATOM 551 N N . ARG A 1 73 ? -6.391 -28.024 22.686 1.00 67.00 73 ARG A N 1
ATOM 552 C CA . ARG A 1 73 ? -6.220 -27.568 24.070 1.00 67.00 73 ARG A CA 1
ATOM 553 C C . ARG A 1 73 ? -5.111 -26.518 24.080 1.00 67.00 73 ARG A C 1
ATOM 555 O O . ARG A 1 73 ? -4.041 -26.790 23.543 1.00 67.00 73 ARG A O 1
ATOM 562 N N . TRP A 1 74 ? -5.406 -25.360 24.666 1.00 62.25 74 TRP A N 1
ATOM 563 C CA . TRP A 1 74 ? -4.458 -24.272 24.914 1.00 62.25 74 TRP A CA 1
ATOM 564 C C . TRP A 1 74 ? -3.505 -24.613 26.058 1.00 62.25 74 TRP A C 1
ATOM 566 O O . TRP A 1 74 ? -3.972 -25.257 27.028 1.00 62.25 74 TRP A O 1
#

Secondary structure (DSSP, 8-state):
----PPPPHHHHHHHT--TT---EEEEETTEEEEEP------HHHHHTTS-TTPPPPHHHHHHHHPPP-S----

pLDDT: mean 77.58, std 13.08, range [37.47, 94.62]

Foldseek 3Di:
DDDPDDDDVVVCVVVVHDPPDDWDWDQDPVGIDIHRDDPDADPVRVVVPDDPPDDDDPVVVVVVVDDDPDPDDD